Protein AF-A0A3Q0JC68-F1 (afdb_monomer_lite)

Structure (mmCIF, N/CA/C/O backbone):
data_AF-A0A3Q0JC68-F1
#
_entry.id   AF-A0A3Q0JC68-F1
#
loop_
_atom_site.group_PDB
_atom_site.id
_atom_site.type_symbol
_atom_site.label_atom_id
_atom_site.label_alt_id
_atom_site.label_comp_id
_atom_site.label_asym_id
_atom_site.label_entity_id
_atom_site.label_seq_id
_atom_site.pdbx_PDB_ins_code
_atom_site.Cartn_x
_atom_site.Cartn_y
_atom_site.Cartn_z
_atom_site.occupancy
_atom_site.B_iso_or_equiv
_atom_site.auth_seq_id
_atom_site.auth_comp_id
_atom_site.auth_asym_id
_atom_site.auth_atom_id
_atom_site.pdbx_PDB_model_num
ATOM 1 N N . MET A 1 1 ? 12.174 -50.456 -30.547 1.00 39.88 1 MET A N 1
ATOM 2 C CA . MET A 1 1 ? 12.074 -49.756 -29.250 1.00 39.88 1 MET A CA 1
ATOM 3 C C . MET A 1 1 ? 12.906 -48.490 -29.375 1.00 39.88 1 MET A C 1
ATOM 5 O O . MET A 1 1 ? 14.103 -48.523 -29.141 1.00 39.88 1 MET A O 1
ATOM 9 N N . GLY A 1 2 ? 12.305 -47.441 -29.936 1.00 33.25 2 GLY A N 1
ATOM 10 C CA . GLY A 1 2 ? 12.962 -46.169 -30.230 1.00 33.25 2 GLY A CA 1
ATOM 11 C C . GLY A 1 2 ? 12.181 -45.069 -29.533 1.00 33.25 2 GLY A C 1
ATOM 12 O O . GLY A 1 2 ? 10.989 -44.912 -29.771 1.00 33.25 2 GLY A O 1
ATOM 13 N N . ILE A 1 3 ? 12.845 -44.396 -28.608 1.00 39.09 3 ILE A N 1
ATOM 14 C CA . ILE A 1 3 ? 12.336 -43.268 -27.836 1.00 39.09 3 ILE A CA 1
ATOM 15 C C . ILE A 1 3 ? 12.339 -42.032 -28.742 1.00 39.09 3 ILE A C 1
ATOM 17 O O . ILE A 1 3 ? 13.401 -41.523 -29.088 1.00 39.09 3 ILE A O 1
ATOM 21 N N . HIS A 1 4 ? 11.154 -41.582 -29.159 1.00 33.91 4 HIS A N 1
ATOM 22 C CA . HIS A 1 4 ? 10.969 -40.270 -29.778 1.00 33.91 4 HIS A CA 1
ATOM 23 C C . HIS A 1 4 ? 10.969 -39.217 -28.664 1.00 33.91 4 HIS A C 1
ATOM 25 O O . HIS A 1 4 ? 10.073 -39.202 -27.823 1.00 33.91 4 HIS A O 1
ATOM 31 N N . GLY A 1 5 ? 12.000 -38.373 -28.637 1.00 35.38 5 GLY A N 1
ATOM 32 C CA . GLY A 1 5 ? 12.010 -37.155 -27.834 1.00 35.38 5 GLY A CA 1
ATOM 33 C C . GLY A 1 5 ? 11.177 -36.088 -28.534 1.00 35.38 5 GLY A C 1
ATOM 34 O O . GLY A 1 5 ? 11.533 -35.655 -29.627 1.00 35.38 5 GLY A O 1
ATOM 35 N N . GLU A 1 6 ? 10.064 -35.695 -27.924 1.00 36.75 6 GLU A N 1
ATOM 36 C CA . GLU A 1 6 ? 9.322 -34.501 -28.318 1.00 36.75 6 GLU A CA 1
ATOM 37 C C . GLU A 1 6 ? 10.047 -33.264 -27.767 1.00 36.75 6 GLU A C 1
ATOM 39 O O . GLU A 1 6 ? 10.172 -33.081 -26.554 1.00 36.75 6 GLU A O 1
ATOM 44 N N . GLU A 1 7 ? 10.564 -32.423 -28.665 1.00 38.78 7 GLU A N 1
ATOM 45 C CA . GLU A 1 7 ? 11.052 -31.086 -28.335 1.00 38.78 7 GLU A CA 1
ATOM 46 C C . GLU A 1 7 ? 9.858 -30.175 -28.022 1.00 38.78 7 GLU A C 1
ATOM 48 O O . GLU A 1 7 ? 9.046 -29.837 -28.885 1.00 38.78 7 GLU A O 1
ATOM 53 N N . TYR A 1 8 ? 9.755 -29.750 -26.764 1.00 39.78 8 TYR A N 1
ATOM 54 C CA . TYR A 1 8 ? 8.824 -28.711 -26.341 1.00 39.78 8 TYR A CA 1
ATOM 55 C C . TYR A 1 8 ? 9.296 -27.353 -26.877 1.00 39.78 8 TYR A C 1
ATOM 57 O O . TYR A 1 8 ? 10.016 -26.613 -26.206 1.00 39.78 8 TYR A O 1
ATOM 65 N N . HIS A 1 9 ? 8.873 -27.006 -28.092 1.00 36.59 9 HIS A N 1
ATOM 66 C CA . HIS A 1 9 ? 8.981 -25.645 -28.608 1.00 36.59 9 HIS A CA 1
ATOM 67 C C . HIS A 1 9 ? 8.079 -24.719 -27.781 1.00 36.59 9 HIS A C 1
ATOM 69 O O . HIS A 1 9 ? 6.856 -24.678 -27.936 1.00 36.59 9 HIS A O 1
ATOM 75 N N . LEU A 1 10 ? 8.701 -23.997 -26.849 1.00 39.88 10 LEU A N 1
ATOM 76 C CA . LEU A 1 10 ? 8.068 -22.975 -26.026 1.00 39.88 10 LEU A CA 1
ATOM 77 C C . LEU A 1 10 ? 7.422 -21.908 -26.921 1.00 39.88 10 LEU A C 1
ATOM 79 O O . LEU A 1 10 ? 8.071 -21.319 -27.781 1.00 39.88 10 LEU A O 1
ATOM 83 N N . ALA A 1 11 ? 6.136 -21.655 -26.682 1.00 40.66 11 ALA A N 1
ATOM 84 C CA . ALA A 1 11 ? 5.243 -20.780 -27.438 1.00 40.66 11 ALA A CA 1
ATOM 85 C C . ALA A 1 1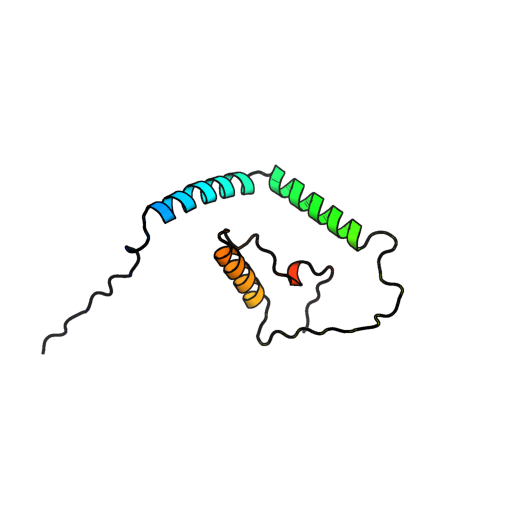1 ? 5.545 -19.268 -27.303 1.00 40.66 11 ALA A C 1
ATOM 87 O O . ALA A 1 11 ? 4.633 -18.467 -27.100 1.00 40.66 11 ALA A O 1
ATOM 88 N N . TRP A 1 12 ? 6.810 -18.860 -27.419 1.00 38.56 12 TRP A N 1
ATOM 89 C CA . TRP A 1 12 ? 7.215 -17.450 -27.394 1.00 38.56 12 TRP A CA 1
ATOM 90 C C . TRP A 1 12 ? 7.030 -16.744 -28.746 1.00 38.56 12 TRP A C 1
ATOM 92 O O . TRP A 1 12 ? 6.918 -15.520 -28.786 1.00 38.56 12 TRP A O 1
ATOM 102 N N . ASP A 1 13 ? 6.871 -17.498 -29.834 1.00 42.50 13 ASP A N 1
ATOM 103 C CA . ASP A 1 13 ? 6.798 -16.956 -31.200 1.00 42.50 13 ASP A CA 1
ATOM 104 C C . ASP A 1 13 ? 5.406 -16.432 -31.606 1.00 42.50 13 ASP A C 1
ATOM 106 O O . ASP A 1 13 ? 5.197 -16.013 -32.744 1.00 42.50 13 ASP A O 1
ATOM 110 N N . LYS A 1 14 ? 4.423 -16.445 -30.695 1.00 43.38 14 LYS A N 1
ATOM 111 C CA . LYS A 1 14 ? 3.029 -16.053 -30.991 1.00 43.38 14 LYS A CA 1
ATOM 112 C C . LYS A 1 14 ? 2.638 -14.652 -30.518 1.00 43.38 14 LYS A C 1
ATOM 114 O O . LYS A 1 14 ? 1.457 -14.309 -30.564 1.00 43.38 14 LYS A O 1
ATOM 119 N N . PHE A 1 15 ? 3.588 -13.819 -30.096 1.00 40.53 15 PHE A N 1
ATOM 120 C CA . PHE A 1 15 ? 3.298 -12.413 -29.809 1.00 40.53 15 PHE A CA 1
ATOM 121 C C . PHE A 1 15 ? 3.476 -11.565 -31.078 1.00 40.53 15 PHE A C 1
ATOM 123 O O . PH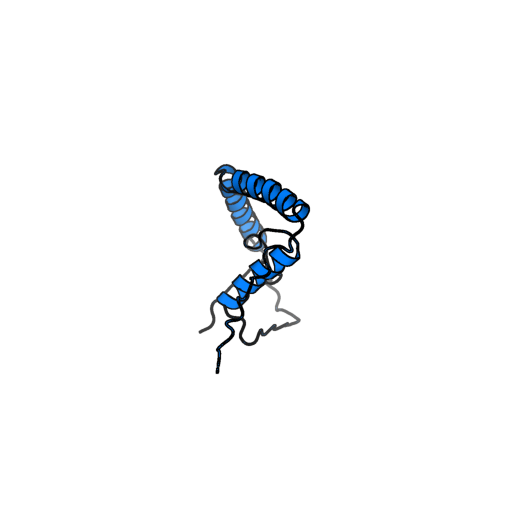E A 1 15 ? 4.590 -11.473 -31.592 1.00 40.53 15 PHE A O 1
ATOM 130 N N . PRO A 1 16 ? 2.417 -10.922 -31.611 1.00 44.19 16 PRO A N 1
ATOM 131 C CA . PRO A 1 16 ? 2.555 -10.071 -32.788 1.00 44.19 16 PRO A CA 1
ATOM 132 C C . PRO A 1 16 ? 3.523 -8.918 -32.486 1.00 44.19 16 PRO A C 1
ATOM 134 O O . PRO A 1 16 ? 3.374 -8.223 -31.482 1.00 44.19 16 PRO A O 1
ATOM 137 N N . ALA A 1 17 ? 4.497 -8.683 -33.371 1.00 43.91 17 ALA A N 1
ATOM 138 C CA . ALA A 1 17 ? 5.570 -7.689 -33.212 1.00 43.91 17 ALA A CA 1
ATOM 139 C C . ALA A 1 17 ? 5.079 -6.255 -32.894 1.00 43.91 17 ALA A C 1
ATOM 141 O O . ALA A 1 17 ? 5.795 -5.461 -32.283 1.00 43.91 17 ALA A O 1
ATOM 142 N N . VAL A 1 18 ? 3.830 -5.935 -33.246 1.00 46.38 18 VAL A N 1
ATOM 143 C CA . VAL A 1 18 ? 3.164 -4.659 -32.930 1.00 46.38 18 VAL A CA 1
ATOM 144 C C . VAL A 1 18 ? 2.874 -4.509 -31.428 1.00 46.38 18 VAL A C 1
ATOM 146 O O . VAL A 1 18 ? 2.969 -3.402 -30.898 1.00 46.38 18 VAL A O 1
ATOM 149 N N . ALA A 1 19 ? 2.578 -5.607 -30.719 1.00 43.06 19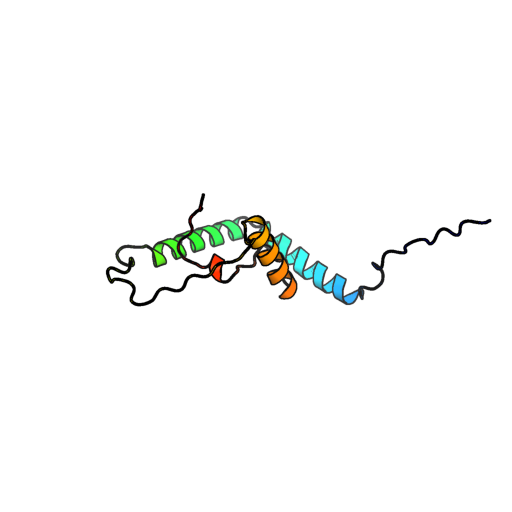 ALA A N 1
ATOM 150 C CA . ALA A 1 19 ? 2.407 -5.595 -29.268 1.00 43.06 19 ALA A CA 1
ATOM 151 C C . ALA A 1 19 ? 3.728 -5.227 -28.577 1.00 43.06 19 ALA A C 1
ATOM 153 O O . ALA A 1 19 ? 3.723 -4.322 -27.749 1.00 43.06 19 ALA A O 1
ATOM 154 N N . LEU A 1 20 ? 4.846 -5.830 -29.010 1.00 43.97 20 LEU A N 1
ATOM 155 C CA . LEU A 1 20 ? 6.202 -5.618 -28.476 1.00 43.97 20 LEU A CA 1
ATOM 156 C C . LEU A 1 20 ? 6.735 -4.188 -28.695 1.00 43.97 20 LEU A C 1
ATOM 158 O O . LEU A 1 20 ? 7.411 -3.628 -27.829 1.00 43.97 20 LEU A O 1
ATOM 162 N N . ALA A 1 21 ? 6.419 -3.563 -29.834 1.00 43.19 21 ALA A N 1
ATOM 163 C CA . ALA A 1 21 ? 6.847 -2.193 -30.139 1.00 43.19 21 ALA A CA 1
ATOM 164 C C . ALA A 1 21 ? 6.155 -1.143 -29.247 1.00 43.19 21 ALA A C 1
ATOM 166 O O . ALA A 1 21 ? 6.805 -0.214 -28.758 1.00 43.19 21 ALA A O 1
ATOM 167 N N . LYS A 1 22 ? 4.854 -1.321 -28.974 1.00 49.25 22 LYS A N 1
ATOM 168 C CA . LYS A 1 22 ? 4.082 -0.455 -28.066 1.00 49.25 22 LYS A CA 1
ATOM 169 C C . LYS A 1 22 ? 4.569 -0.584 -26.617 1.00 49.25 22 LYS A C 1
ATOM 171 O O . LYS A 1 22 ? 4.608 0.403 -25.888 1.00 49.25 22 LYS A O 1
ATOM 176 N N . THR A 1 23 ? 5.016 -1.781 -26.224 1.00 57.66 23 THR A N 1
ATOM 177 C CA . THR A 1 23 ? 5.606 -2.037 -24.901 1.00 57.66 23 THR A CA 1
ATOM 178 C C . THR A 1 23 ? 6.963 -1.358 -24.731 1.00 57.66 23 THR A C 1
ATOM 180 O O . THR A 1 23 ? 7.221 -0.793 -23.674 1.00 57.66 23 THR A O 1
ATOM 183 N N . ARG A 1 24 ? 7.826 -1.357 -25.758 1.00 61.09 24 ARG A N 1
ATOM 184 C CA . ARG A 1 24 ? 9.168 -0.751 -25.674 1.00 61.09 24 ARG A CA 1
ATOM 185 C C . ARG A 1 24 ? 9.138 0.766 -25.498 1.00 61.09 24 ARG A C 1
ATOM 187 O O . ARG A 1 24 ? 9.881 1.281 -24.672 1.00 61.09 24 ARG A O 1
ATOM 194 N N . SER A 1 25 ? 8.297 1.479 -26.248 1.00 68.25 25 SER A N 1
ATOM 195 C CA . SER A 1 25 ? 8.214 2.944 -26.133 1.00 68.25 25 SER A CA 1
ATOM 196 C C . SER A 1 25 ? 7.670 3.377 -24.768 1.00 68.25 25 SER A C 1
ATOM 198 O O . SER A 1 25 ? 8.270 4.239 -24.128 1.00 68.25 25 SER A O 1
ATOM 200 N N . ASN A 1 26 ? 6.609 2.722 -24.284 1.00 69.69 26 ASN A N 1
ATOM 201 C CA . ASN A 1 26 ? 6.053 2.989 -22.957 1.00 69.69 26 ASN A CA 1
ATOM 202 C C . ASN A 1 26 ? 7.043 2.638 -21.839 1.00 69.69 26 ASN A C 1
ATOM 204 O O . ASN A 1 26 ? 7.189 3.407 -20.897 1.00 69.69 26 ASN A O 1
ATOM 208 N N . PHE A 1 27 ? 7.768 1.525 -21.971 1.00 73.38 27 PHE A N 1
ATOM 209 C CA . PHE A 1 27 ? 8.772 1.112 -20.993 1.00 73.38 27 PHE A CA 1
ATOM 210 C C . PHE A 1 27 ? 9.969 2.066 -20.940 1.00 73.38 27 PHE A C 1
ATOM 212 O O . PHE A 1 27 ? 10.396 2.446 -19.859 1.00 73.38 27 PHE A O 1
ATOM 219 N N . LEU A 1 28 ? 10.498 2.507 -22.084 1.00 80.06 28 LEU A N 1
ATOM 220 C CA . LEU A 1 28 ? 11.606 3.469 -22.105 1.00 80.06 28 LEU A CA 1
ATOM 221 C C . LEU A 1 28 ? 11.188 4.839 -21.556 1.00 80.06 28 LEU A C 1
ATOM 223 O O . LEU A 1 28 ? 11.962 5.470 -20.839 1.00 80.06 28 LEU A O 1
ATOM 227 N N . HIS A 1 29 ? 9.960 5.281 -21.846 1.00 79.56 29 HIS A N 1
ATOM 228 C CA . HIS A 1 29 ? 9.406 6.490 -21.242 1.00 79.56 29 HIS A CA 1
ATOM 229 C C . HIS A 1 29 ? 9.254 6.341 -19.723 1.00 79.56 29 HIS A C 1
ATOM 231 O O . HIS A 1 29 ? 9.704 7.207 -18.979 1.00 79.56 29 HIS A O 1
ATOM 237 N N . PHE A 1 30 ? 8.704 5.218 -19.259 1.00 78.75 30 PHE A N 1
ATOM 238 C CA . PHE A 1 30 ? 8.609 4.895 -17.838 1.00 78.75 30 PHE A CA 1
ATOM 239 C C . PHE A 1 30 ? 9.981 4.913 -17.157 1.00 78.75 30 PHE A C 1
ATOM 241 O O . PHE A 1 30 ? 10.150 5.615 -16.164 1.00 78.75 30 PHE A O 1
ATOM 248 N N . LEU A 1 31 ? 10.982 4.236 -17.731 1.00 82.06 31 LEU A N 1
ATOM 249 C CA . LEU A 1 31 ? 12.352 4.236 -17.215 1.00 82.06 31 LEU A CA 1
ATOM 250 C C . LEU A 1 31 ? 12.934 5.649 -17.134 1.00 82.06 31 LEU A C 1
ATOM 252 O O . LEU A 1 31 ? 13.568 5.987 -16.139 1.00 82.06 31 LEU A O 1
ATOM 256 N N . SER A 1 32 ? 12.699 6.486 -18.145 1.00 84.81 32 SER A N 1
ATOM 257 C CA . SER A 1 32 ? 13.148 7.880 -18.131 1.00 84.81 32 SER A CA 1
ATOM 258 C C . SER A 1 32 ? 12.504 8.685 -17.002 1.00 84.81 32 SER A C 1
ATOM 260 O O . SER A 1 32 ? 13.179 9.522 -16.412 1.00 84.81 32 SER A O 1
ATOM 262 N N . VAL A 1 33 ? 11.222 8.451 -16.709 1.00 84.38 33 VAL A N 1
ATOM 263 C CA . VAL A 1 33 ? 10.491 9.159 -15.648 1.00 84.38 33 VAL A CA 1
ATOM 264 C C . VAL A 1 33 ? 10.946 8.694 -14.266 1.00 84.38 33 VAL A C 1
ATOM 266 O O . VAL A 1 33 ? 11.286 9.528 -13.434 1.00 84.38 33 VAL A O 1
ATOM 269 N N . ILE A 1 34 ? 11.012 7.383 -14.014 1.00 84.81 34 ILE A N 1
ATOM 270 C CA . ILE A 1 34 ? 11.403 6.859 -12.692 1.00 84.81 34 ILE A CA 1
ATOM 271 C C . ILE A 1 34 ? 12.891 7.060 -12.384 1.00 84.81 34 ILE A C 1
ATOM 273 O O . ILE A 1 34 ? 13.291 6.971 -11.226 1.00 84.81 34 ILE A O 1
ATOM 277 N N . SER A 1 35 ? 13.721 7.299 -13.404 1.00 87.00 35 SER A N 1
ATOM 278 C CA . SER A 1 35 ? 15.147 7.600 -13.219 1.00 87.00 35 SER A CA 1
ATOM 279 C C . SER A 1 35 ? 15.390 9.071 -12.865 1.00 87.00 35 SER A C 1
ATOM 281 O O . SER A 1 35 ? 16.498 9.425 -12.463 1.00 87.00 35 SER A O 1
ATOM 283 N N . ASP A 1 36 ? 14.380 9.936 -13.006 1.00 92.12 36 ASP A N 1
ATOM 284 C CA . ASP A 1 36 ? 14.465 11.340 -12.617 1.00 92.12 36 ASP A CA 1
ATOM 285 C C . ASP A 1 36 ? 14.288 11.491 -11.097 1.00 92.12 36 ASP A C 1
ATOM 287 O O . ASP A 1 36 ? 13.289 11.071 -10.510 1.00 92.12 36 ASP A O 1
ATOM 291 N N . LYS A 1 37 ? 15.248 12.145 -10.437 1.00 94.81 37 LYS A N 1
ATOM 292 C CA . LYS A 1 37 ? 15.167 12.443 -9.000 1.00 94.81 37 LYS A CA 1
ATOM 293 C C . LYS A 1 37 ? 13.963 13.330 -8.659 1.00 94.81 37 LYS A C 1
ATOM 295 O O . LYS A 1 37 ? 13.375 13.174 -7.591 1.00 94.81 37 LYS A O 1
ATOM 300 N N . GLU A 1 38 ? 13.596 14.261 -9.544 1.00 94.56 38 GLU A N 1
ATOM 301 C CA . GLU A 1 38 ? 12.526 15.231 -9.288 1.00 94.56 38 GLU A CA 1
ATOM 302 C C . GLU A 1 38 ? 11.163 14.543 -9.206 1.00 94.56 38 GLU A C 1
ATOM 304 O O . GLU A 1 38 ? 10.291 14.986 -8.456 1.00 94.56 38 GLU A O 1
ATOM 309 N N . PHE A 1 39 ? 10.991 13.433 -9.929 1.00 92.25 39 PHE A N 1
ATOM 310 C CA . PHE A 1 39 ? 9.807 12.587 -9.828 1.00 92.25 39 PHE A CA 1
ATOM 311 C C . PHE A 1 39 ? 9.616 12.083 -8.391 1.00 92.25 39 PHE A C 1
ATOM 313 O O . PHE A 1 39 ? 8.573 12.334 -7.784 1.00 92.25 39 PHE A O 1
ATOM 320 N N . TRP A 1 40 ? 10.647 11.464 -7.810 1.00 93.62 40 TRP A N 1
ATOM 321 C CA . TRP A 1 40 ? 10.590 10.916 -6.453 1.00 93.62 40 TRP A CA 1
ATOM 322 C C . TRP A 1 40 ? 10.436 11.991 -5.377 1.00 93.62 40 TRP A C 1
ATOM 324 O O . TRP A 1 40 ? 9.691 11.794 -4.417 1.00 93.62 40 TRP A O 1
ATOM 334 N N . TYR A 1 41 ? 11.084 13.151 -5.535 1.00 96.81 41 TYR A N 1
ATOM 335 C CA . TYR A 1 41 ? 10.893 14.270 -4.608 1.00 96.81 41 TYR A CA 1
ATOM 336 C C . TYR A 1 41 ? 9.450 14.775 -4.611 1.00 96.81 41 TYR A C 1
ATOM 338 O O . TYR A 1 41 ? 8.877 15.003 -3.542 1.00 96.81 41 TYR A O 1
ATOM 346 N N . LYS A 1 42 ? 8.846 14.933 -5.793 1.00 95.94 42 LYS A N 1
ATOM 347 C CA . LYS A 1 42 ? 7.450 15.370 -5.916 1.00 95.94 42 LYS A CA 1
ATOM 348 C C . LYS A 1 42 ? 6.486 14.341 -5.333 1.00 95.94 42 LYS A C 1
ATOM 350 O O . LYS A 1 42 ? 5.606 14.731 -4.569 1.00 95.94 42 LYS A O 1
ATOM 355 N N . ASP A 1 43 ? 6.675 13.057 -5.638 1.00 94.31 43 ASP A N 1
ATOM 356 C CA . ASP A 1 43 ? 5.838 11.976 -5.105 1.00 94.31 43 ASP A CA 1
ATOM 357 C C . ASP A 1 43 ? 5.900 11.913 -3.570 1.00 94.31 43 ASP A C 1
ATOM 359 O O . ASP A 1 43 ? 4.868 11.911 -2.897 1.00 94.31 43 ASP A O 1
ATOM 363 N N . ALA A 1 44 ? 7.102 11.999 -2.992 1.00 95.62 44 ALA A N 1
ATOM 364 C CA . ALA A 1 44 ? 7.284 12.015 -1.544 1.00 95.62 44 ALA A CA 1
ATOM 365 C C . ALA A 1 44 ? 6.621 13.235 -0.880 1.00 95.62 44 ALA A C 1
ATOM 367 O O . ALA A 1 44 ? 5.936 13.095 0.138 1.00 95.62 44 ALA A O 1
ATOM 368 N N . GLN A 1 45 ? 6.787 14.434 -1.452 1.00 97.50 45 GLN A N 1
ATOM 369 C CA . GLN A 1 45 ? 6.138 15.642 -0.937 1.00 97.50 45 GLN A CA 1
ATOM 370 C C . GLN A 1 45 ? 4.611 15.532 -0.984 1.00 97.50 45 GLN A C 1
ATOM 372 O O . GLN A 1 45 ? 3.937 15.923 -0.032 1.00 97.50 45 GLN A O 1
ATOM 377 N N . GLU A 1 46 ? 4.062 14.990 -2.070 1.00 95.56 46 GLU A N 1
ATOM 378 C CA . GLU A 1 46 ? 2.628 14.743 -2.202 1.00 95.56 46 GLU A CA 1
ATOM 379 C C . GLU A 1 46 ? 2.142 13.697 -1.190 1.00 95.56 46 GLU A C 1
ATOM 381 O O . GLU A 1 46 ? 1.104 13.877 -0.553 1.00 95.56 46 GLU A O 1
ATOM 386 N N . GLY A 1 47 ? 2.929 12.645 -0.953 1.00 92.88 47 GLY A N 1
ATOM 387 C CA . GLY A 1 47 ? 2.663 11.650 0.082 1.00 92.88 47 GLY A CA 1
ATOM 388 C C . GLY A 1 47 ? 2.569 12.259 1.485 1.00 92.88 47 GLY A C 1
ATOM 389 O O . GLY A 1 47 ? 1.650 11.933 2.240 1.00 92.88 47 GLY A O 1
ATOM 390 N N . ILE A 1 48 ? 3.472 13.184 1.827 1.00 94.25 48 ILE A N 1
ATOM 391 C CA . ILE A 1 48 ? 3.436 13.914 3.103 1.00 94.25 48 ILE A CA 1
ATOM 392 C C . ILE A 1 48 ? 2.200 14.815 3.173 1.00 94.25 48 ILE A C 1
ATOM 394 O O . ILE A 1 48 ? 1.459 14.749 4.154 1.00 94.25 48 ILE A O 1
ATOM 398 N N . ARG A 1 49 ? 1.933 15.613 2.129 1.00 93.69 49 ARG A N 1
ATOM 399 C CA . ARG A 1 49 ? 0.751 16.494 2.067 1.00 93.69 49 ARG A CA 1
ATOM 400 C C . ARG A 1 49 ? -0.546 15.711 2.245 1.00 93.69 49 ARG A C 1
ATOM 402 O O . ARG A 1 49 ? -1.388 16.104 3.047 1.00 93.69 49 ARG A O 1
ATOM 409 N N . ARG A 1 50 ? -0.678 14.566 1.572 1.00 90.31 50 ARG A N 1
ATOM 410 C CA . ARG A 1 50 ? -1.843 13.679 1.686 1.00 90.31 50 ARG A CA 1
ATOM 411 C C . ARG A 1 50 ? -2.035 13.162 3.110 1.00 90.31 50 ARG A C 1
ATOM 413 O O . ARG A 1 50 ? -3.160 13.138 3.597 1.00 90.31 50 ARG A O 1
ATOM 420 N N . ARG A 1 51 ? -0.955 12.771 3.796 1.00 88.88 51 ARG A N 1
ATOM 421 C CA . ARG A 1 51 ? -1.029 12.321 5.197 1.00 88.88 51 ARG A CA 1
ATOM 422 C C . ARG A 1 51 ? -1.425 13.453 6.140 1.00 88.88 51 ARG A C 1
ATOM 424 O O . ARG A 1 51 ? -2.281 13.239 6.992 1.00 88.88 51 ARG A O 1
ATOM 431 N N . LEU A 1 52 ? -0.852 14.643 5.964 1.00 90.00 52 LEU A N 1
ATOM 432 C CA . LEU A 1 52 ? -1.217 15.822 6.753 1.00 90.00 52 LEU A CA 1
ATOM 433 C C . LEU A 1 52 ? -2.674 16.236 6.523 1.00 90.00 52 LEU A C 1
ATOM 435 O O . LEU A 1 52 ? -3.335 16.632 7.469 1.00 90.00 52 LEU A O 1
ATOM 439 N N . ALA A 1 53 ? -3.210 16.091 5.312 1.00 87.50 53 ALA A N 1
ATOM 440 C CA . ALA A 1 53 ? -4.623 16.367 5.048 1.00 87.50 53 ALA A CA 1
ATOM 441 C C . ALA A 1 53 ? -5.573 15.353 5.716 1.00 87.50 53 ALA A C 1
ATOM 443 O O . ALA A 1 53 ? -6.674 15.715 6.111 1.00 87.50 53 ALA A O 1
ATOM 444 N N . LEU A 1 54 ? -5.163 14.086 5.847 1.00 81.94 54 LEU A N 1
ATOM 445 C CA . LEU A 1 54 ? -5.984 13.032 6.460 1.00 81.94 54 LEU A CA 1
ATOM 446 C C . LEU A 1 54 ? -5.944 13.040 7.995 1.00 81.94 54 LEU A C 1
ATOM 448 O O . LEU A 1 54 ? -6.921 12.647 8.625 1.00 81.94 54 LEU A O 1
ATOM 452 N N . PHE A 1 55 ? -4.820 13.450 8.588 1.00 76.56 55 PHE A N 1
ATOM 453 C CA . PHE A 1 55 ? -4.565 13.349 10.033 1.00 76.56 55 PHE A CA 1
ATOM 454 C C . PHE A 1 55 ? -4.188 14.678 10.707 1.00 76.56 55 PHE A C 1
ATOM 456 O O . PHE A 1 55 ? -3.890 14.692 11.899 1.00 76.56 55 PHE A O 1
ATOM 463 N N . GLY A 1 56 ? -4.158 15.784 9.963 1.00 66.19 56 GLY A N 1
ATOM 464 C CA . GLY A 1 56 ? -3.900 17.124 10.490 1.00 66.19 56 GLY A CA 1
ATOM 465 C C . GLY A 1 56 ? -5.021 17.622 11.406 1.00 66.19 56 GLY A C 1
ATOM 466 O O . GLY A 1 56 ? -6.141 17.128 11.328 1.00 66.19 56 GLY A O 1
ATOM 467 N N . GLU A 1 57 ? -4.645 18.567 12.276 1.00 58.41 57 GLU A N 1
ATOM 468 C CA . GLU A 1 57 ? -5.287 19.219 13.442 1.00 58.41 57 GLU A CA 1
ATOM 469 C C . GLU A 1 57 ? -6.660 18.774 14.003 1.00 58.41 57 GLU A C 1
ATOM 471 O O . GLU A 1 57 ? -6.861 18.968 15.199 1.00 58.41 57 GLU A O 1
ATOM 476 N N . SER A 1 58 ? -7.618 18.195 13.271 1.00 55.66 58 SER A N 1
ATOM 477 C CA . SER A 1 58 ? -8.968 17.895 13.801 1.00 55.66 58 SER A CA 1
ATOM 478 C C . SER A 1 58 ? -9.785 16.898 12.949 1.00 55.66 58 SER A C 1
ATOM 480 O O . SER A 1 58 ? -10.946 17.157 12.634 1.00 55.66 58 SER A O 1
ATOM 482 N N . HIS A 1 59 ? -9.206 15.779 12.495 1.00 54.53 59 HIS A N 1
ATOM 483 C CA . HIS A 1 59 ? -9.907 14.831 11.596 1.00 54.53 59 HIS A CA 1
ATOM 484 C C . HIS A 1 59 ? -10.025 13.395 12.112 1.00 54.53 59 HIS A C 1
ATOM 486 O O . HIS A 1 59 ? -10.457 12.507 11.374 1.00 54.53 59 HIS A O 1
ATOM 492 N N . LEU A 1 60 ? -9.680 13.137 13.375 1.00 63.50 60 LEU A N 1
ATOM 493 C CA . LEU A 1 60 ? -10.118 11.889 13.991 1.00 63.50 60 LEU A CA 1
ATOM 494 C C . LEU A 1 60 ? -11.634 11.990 14.183 1.00 63.50 60 LEU A C 1
ATOM 496 O O . LEU A 1 60 ? -12.087 13.001 14.714 1.00 63.50 60 LEU A O 1
ATOM 500 N N . PRO A 1 61 ? -12.429 10.998 13.745 1.00 64.44 61 PRO A N 1
ATOM 501 C CA . PRO A 1 61 ? -13.848 10.988 14.051 1.00 64.44 61 PRO A CA 1
ATOM 502 C C . PRO A 1 61 ? -13.996 10.995 15.575 1.00 64.44 61 PRO A C 1
ATOM 504 O O . PRO A 1 61 ? -13.737 9.989 16.231 1.00 64.44 61 PRO A O 1
ATOM 507 N N . GLU A 1 62 ? -14.360 12.144 16.144 1.00 66.81 62 GLU A N 1
ATOM 508 C CA . GLU A 1 62 ? -14.705 12.254 17.567 1.00 66.81 62 GLU A CA 1
ATOM 509 C C . GLU A 1 62 ? -15.980 11.447 17.867 1.00 66.81 62 GLU A C 1
ATOM 511 O O . GLU A 1 62 ? -16.220 11.008 18.993 1.00 66.81 62 GLU A O 1
ATOM 516 N N . ASP A 1 63 ? -16.757 11.172 16.818 1.00 75.00 63 ASP A N 1
ATOM 517 C CA . ASP A 1 63 ? -17.980 10.399 16.867 1.00 75.00 63 ASP A CA 1
ATOM 518 C C . ASP A 1 63 ? -17.741 8.892 16.757 1.00 75.00 63 ASP A C 1
ATOM 520 O O . ASP A 1 63 ? -17.039 8.371 15.884 1.00 75.00 63 ASP A O 1
ATOM 524 N N . ARG A 1 64 ? -18.453 8.156 17.608 1.00 85.50 64 ARG A N 1
ATOM 525 C CA . ARG A 1 64 ? -18.537 6.697 17.553 1.00 85.50 64 ARG A CA 1
ATOM 526 C C . ARG A 1 64 ? -19.066 6.233 16.190 1.00 85.50 64 ARG A C 1
ATOM 528 O O . ARG A 1 64 ? -20.136 6.650 15.744 1.00 85.50 64 ARG A O 1
ATOM 535 N N . ALA A 1 65 ? -18.365 5.281 15.573 1.00 89.38 65 ALA A N 1
ATOM 536 C CA . ALA A 1 65 ? -18.802 4.656 14.328 1.00 89.38 65 ALA A CA 1
ATOM 537 C C . ALA A 1 65 ? -20.185 3.992 14.482 1.00 89.38 65 ALA A C 1
ATOM 539 O O . ALA A 1 65 ? -20.406 3.185 15.387 1.00 89.38 65 ALA A O 1
ATOM 540 N N . LYS A 1 66 ? -21.108 4.312 13.567 1.00 93.12 66 LYS A N 1
ATOM 541 C CA . LYS A 1 66 ? -22.463 3.731 13.527 1.00 93.12 66 LYS A CA 1
ATOM 542 C C . LYS A 1 66 ? -22.500 2.345 12.877 1.00 93.12 66 LYS A C 1
ATOM 544 O O . LYS A 1 66 ? -23.349 1.537 13.227 1.00 93.12 66 LYS A O 1
ATOM 549 N N . ASN A 1 67 ? -21.590 2.084 11.937 1.00 94.50 67 ASN A N 1
ATOM 550 C CA . ASN A 1 67 ? -21.534 0.858 11.143 1.00 94.50 67 ASN A CA 1
ATOM 551 C C . ASN A 1 67 ? -20.107 0.311 11.121 1.00 94.50 67 ASN A C 1
ATOM 553 O O . ASN A 1 67 ? -19.149 1.085 11.100 1.00 94.50 67 ASN A O 1
ATOM 557 N N . ILE A 1 68 ? -19.977 -1.015 11.073 1.00 94.50 68 ILE A N 1
ATOM 558 C CA . ILE A 1 68 ? -18.694 -1.712 10.965 1.00 94.50 68 ILE A CA 1
ATOM 559 C C . ILE A 1 68 ? -18.761 -2.651 9.763 1.00 94.50 68 ILE A C 1
ATOM 561 O O . ILE A 1 68 ? -19.699 -3.433 9.633 1.00 94.50 68 ILE A O 1
ATOM 565 N N . ILE A 1 69 ? -17.749 -2.579 8.899 1.00 95.69 69 ILE A N 1
ATOM 566 C CA . ILE A 1 69 ? -17.544 -3.507 7.785 1.00 95.69 69 ILE A CA 1
ATOM 567 C C . ILE A 1 69 ? -16.174 -4.147 7.989 1.00 95.69 69 ILE A C 1
ATOM 569 O O . ILE A 1 69 ? -15.167 -3.443 8.037 1.00 95.69 69 ILE A O 1
ATOM 573 N N . LEU A 1 70 ? -16.141 -5.474 8.103 1.00 95.62 70 LEU A N 1
ATOM 574 C CA . LEU A 1 70 ? -14.910 -6.251 8.198 1.00 95.62 70 LEU A CA 1
ATOM 575 C C . LEU A 1 70 ? -14.732 -7.067 6.917 1.00 95.62 70 LEU A C 1
ATOM 577 O O . LEU A 1 70 ? -15.588 -7.876 6.566 1.00 95.62 70 LEU A O 1
ATOM 581 N N . MET A 1 71 ? -13.613 -6.853 6.230 1.00 95.00 71 MET A N 1
ATOM 582 C CA . MET A 1 71 ? -13.217 -7.629 5.056 1.00 95.00 71 MET A CA 1
ATOM 583 C C . MET A 1 71 ? -12.108 -8.598 5.462 1.00 95.00 71 MET A C 1
ATOM 585 O O . MET A 1 71 ? -11.055 -8.163 5.924 1.00 95.00 71 MET A O 1
ATOM 589 N N . VAL A 1 72 ? -12.337 -9.900 5.283 1.00 95.06 72 VAL A N 1
ATOM 590 C CA . VAL A 1 72 ? -11.352 -10.951 5.567 1.00 95.06 72 VAL A CA 1
ATOM 591 C C . VAL A 1 72 ? -10.940 -11.601 4.254 1.00 95.06 72 VAL A C 1
ATOM 593 O O . VAL A 1 72 ? -11.777 -12.148 3.542 1.00 95.06 72 VAL A O 1
ATOM 596 N N . GLY A 1 73 ? -9.650 -11.524 3.931 1.00 93.75 73 GLY A N 1
ATOM 597 C CA . GLY A 1 73 ? -9.061 -12.282 2.833 1.00 93.75 73 GLY A CA 1
ATOM 598 C C . GLY A 1 73 ? -8.361 -13.519 3.380 1.00 93.75 73 GLY A C 1
ATOM 599 O O . GLY A 1 73 ? -7.296 -13.395 3.981 1.00 93.75 73 GLY A O 1
ATOM 600 N N . ASP A 1 74 ? -8.945 -14.696 3.170 1.00 96.19 74 ASP A N 1
ATOM 601 C CA . ASP A 1 74 ? -8.291 -15.963 3.505 1.00 96.19 74 ASP A CA 1
ATOM 602 C C . ASP A 1 74 ? -7.017 -16.140 2.657 1.00 96.19 74 ASP A C 1
ATOM 604 O O . ASP A 1 74 ? -7.028 -15.920 1.444 1.00 96.19 74 ASP A O 1
ATOM 608 N N . GLY A 1 75 ? -5.888 -16.440 3.303 1.00 94.56 75 GLY A N 1
ATOM 609 C CA . GLY A 1 75 ? -4.574 -16.523 2.652 1.00 94.56 75 GLY A CA 1
ATOM 610 C C . GLY A 1 75 ? -4.017 -15.198 2.094 1.00 94.56 75 GLY A C 1
ATOM 611 O O . GLY A 1 75 ? -3.008 -15.202 1.381 1.00 94.56 75 GLY A O 1
ATOM 612 N N . MET A 1 76 ? -4.629 -14.045 2.396 1.00 95.69 76 MET A N 1
ATOM 613 C CA . MET A 1 76 ? -4.222 -12.740 1.855 1.00 95.69 76 MET A CA 1
ATOM 614 C C . MET A 1 76 ? -3.113 -12.071 2.686 1.00 95.69 76 MET A C 1
ATOM 616 O O . MET A 1 76 ? -3.298 -11.009 3.278 1.00 95.69 76 MET A O 1
ATOM 620 N N . GLY A 1 77 ? -1.936 -12.698 2.726 1.00 94.56 77 GLY A N 1
ATOM 621 C CA . GLY A 1 77 ? -0.736 -12.116 3.336 1.00 94.56 77 GLY A CA 1
ATOM 622 C C . GLY A 1 77 ? -0.099 -10.993 2.501 1.00 94.56 77 GLY A C 1
ATOM 623 O O . GLY A 1 77 ? -0.556 -10.662 1.405 1.00 94.56 77 GLY A O 1
ATOM 624 N N . LEU A 1 78 ? 1.016 -10.435 2.993 1.00 94.38 78 LEU A N 1
ATOM 625 C CA . LEU A 1 78 ? 1.766 -9.369 2.305 1.00 94.38 78 LEU A CA 1
ATOM 626 C C . LEU A 1 78 ? 2.226 -9.769 0.894 1.00 94.38 78 LEU A C 1
ATOM 628 O O . LEU A 1 78 ? 2.117 -8.973 -0.035 1.00 94.38 78 LEU A O 1
ATOM 632 N N . SER A 1 79 ? 2.700 -11.004 0.710 1.00 96.25 79 SER A N 1
ATOM 633 C CA . SER A 1 79 ? 3.113 -11.516 -0.604 1.00 96.25 79 SER A CA 1
ATOM 634 C C . SER A 1 79 ? 1.935 -11.586 -1.578 1.00 96.25 79 SER A C 1
ATOM 636 O O . SER A 1 79 ? 2.051 -11.132 -2.716 1.00 96.25 79 SER A O 1
ATOM 638 N N . THR A 1 80 ? 0.783 -12.082 -1.117 1.00 96.31 80 THR A N 1
ATOM 639 C CA . THR A 1 80 ? -0.459 -12.148 -1.895 1.00 96.31 80 THR A CA 1
ATOM 640 C C . THR A 1 80 ? -0.949 -10.753 -2.286 1.00 96.31 80 THR A C 1
ATOM 642 O O . THR A 1 80 ? -1.356 -10.551 -3.431 1.00 96.31 80 THR A O 1
ATOM 645 N N . LEU A 1 81 ? -0.874 -9.772 -1.378 1.00 94.31 81 LEU A N 1
ATOM 646 C CA . LEU A 1 81 ? -1.220 -8.375 -1.664 1.00 94.31 81 LEU A CA 1
ATOM 647 C C . LEU A 1 81 ? -0.312 -7.777 -2.745 1.00 94.31 81 LEU A C 1
ATOM 649 O O . LEU A 1 81 ? -0.817 -7.228 -3.726 1.00 94.31 81 LEU A O 1
ATOM 653 N N . THR A 1 82 ? 1.007 -7.934 -2.615 1.00 95.19 82 THR A N 1
ATOM 654 C CA . THR A 1 82 ? 1.979 -7.445 -3.607 1.00 9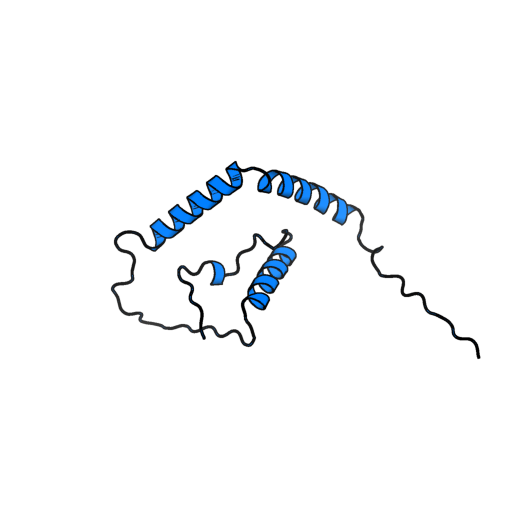5.19 82 THR A CA 1
ATOM 655 C C . THR A 1 82 ? 1.771 -8.100 -4.973 1.00 95.19 82 THR A C 1
ATOM 657 O O . THR A 1 82 ? 1.686 -7.403 -5.984 1.00 95.19 82 THR A O 1
ATOM 660 N N . ALA A 1 83 ? 1.606 -9.425 -5.020 1.00 96.38 83 ALA A N 1
ATOM 661 C CA . ALA A 1 83 ? 1.328 -10.140 -6.264 1.00 96.38 83 ALA A CA 1
ATOM 662 C C . ALA A 1 83 ? 0.010 -9.675 -6.904 1.00 96.38 83 ALA A C 1
ATOM 664 O O . ALA A 1 83 ? -0.053 -9.450 -8.111 1.00 96.38 83 ALA A O 1
ATOM 665 N N . SER A 1 84 ? -1.032 -9.463 -6.093 1.00 95.75 84 SER A N 1
ATOM 666 C CA . SER A 1 84 ? -2.330 -8.966 -6.562 1.00 95.75 84 SER A CA 1
ATOM 667 C C . SER A 1 84 ? -2.237 -7.555 -7.136 1.00 95.75 84 SER A C 1
ATOM 669 O O . SER A 1 84 ? -2.879 -7.265 -8.145 1.00 95.75 84 SER A O 1
ATOM 671 N N . ARG A 1 85 ? -1.433 -6.678 -6.521 1.00 95.31 85 ARG A N 1
ATOM 672 C CA . ARG A 1 85 ? -1.176 -5.317 -7.005 1.00 95.31 85 ARG A CA 1
ATOM 673 C C . ARG A 1 85 ? -0.548 -5.341 -8.397 1.00 95.31 85 ARG A C 1
ATOM 675 O O . ARG A 1 85 ? -1.114 -4.754 -9.319 1.00 95.31 85 ARG A O 1
ATOM 682 N N . ILE A 1 86 ? 0.543 -6.093 -8.547 1.00 96.12 86 ILE A N 1
ATOM 683 C CA . ILE A 1 86 ? 1.268 -6.231 -9.815 1.00 96.12 86 ILE A CA 1
ATOM 684 C C . ILE A 1 86 ? 0.351 -6.821 -10.885 1.00 96.12 86 ILE A C 1
ATOM 686 O O . ILE A 1 86 ? 0.167 -6.223 -11.944 1.00 96.12 86 ILE A O 1
ATOM 690 N N . LEU A 1 87 ? -0.297 -7.950 -10.581 1.00 95.75 87 LEU A N 1
ATOM 691 C CA . LEU A 1 87 ? -1.194 -8.625 -11.515 1.00 95.75 87 LEU A CA 1
ATOM 692 C C . LEU A 1 87 ? -2.338 -7.709 -11.962 1.00 95.75 87 LEU A C 1
ATOM 694 O O . LEU A 1 87 ? -2.703 -7.693 -13.139 1.00 95.75 87 LEU A O 1
ATOM 698 N N . LYS A 1 88 ? -2.923 -6.939 -11.039 1.00 95.81 88 LYS A N 1
ATOM 699 C CA . LYS A 1 88 ? -4.021 -6.033 -11.371 1.00 95.81 88 LYS A CA 1
ATOM 700 C C . LYS A 1 88 ? -3.557 -4.870 -12.242 1.00 95.81 88 LYS A C 1
ATOM 702 O O . LYS A 1 88 ? -4.249 -4.563 -13.208 1.00 95.81 88 LYS A O 1
ATOM 707 N N . GLY A 1 89 ? -2.411 -4.254 -11.957 1.00 94.00 89 GLY A N 1
ATOM 708 C CA . GLY A 1 89 ? -1.881 -3.193 -12.814 1.00 94.00 89 GLY A CA 1
ATOM 709 C C . GLY A 1 89 ? -1.493 -3.701 -14.209 1.00 94.00 89 GLY A C 1
ATOM 710 O O . GLY A 1 89 ? -1.873 -3.087 -15.203 1.00 94.00 89 GLY A O 1
ATOM 711 N N . GLN A 1 90 ? -0.892 -4.888 -14.313 1.00 94.19 90 GLN A N 1
ATOM 712 C CA . GLN A 1 90 ? -0.614 -5.526 -15.608 1.00 94.19 90 GLN A CA 1
ATOM 713 C C . GLN A 1 90 ? -1.890 -5.775 -16.422 1.00 94.19 90 GLN A C 1
ATOM 715 O O . GLN A 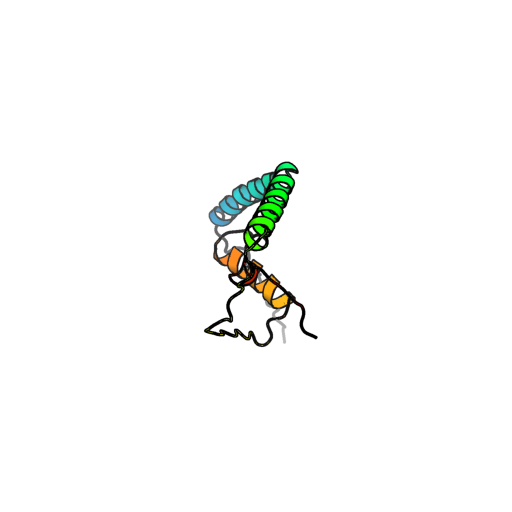1 90 ? -1.934 -5.493 -17.618 1.00 94.19 90 GLN A O 1
ATOM 720 N N . ARG A 1 91 ? -2.974 -6.224 -15.773 1.00 94.62 91 ARG A N 1
ATOM 721 C CA . ARG A 1 91 ? -4.294 -6.377 -16.416 1.00 94.62 91 ARG A CA 1
ATOM 722 C C . ARG A 1 91 ? -4.909 -5.049 -16.875 1.00 94.62 91 ARG A C 1
ATOM 724 O O . ARG A 1 91 ? -5.743 -5.062 -17.773 1.00 94.62 91 ARG A O 1
ATOM 731 N N . MET A 1 92 ? -4.499 -3.926 -16.287 1.00 91.69 92 MET A N 1
ATOM 732 C CA . MET A 1 92 ? -4.891 -2.570 -16.696 1.00 91.69 92 MET A CA 1
ATOM 733 C C . MET A 1 92 ? -3.959 -1.980 -17.771 1.00 91.69 92 MET A C 1
ATOM 735 O O . MET A 1 92 ? -4.171 -0.850 -18.202 1.00 91.69 92 MET A O 1
ATOM 739 N N . GLY A 1 93 ? -2.943 -2.729 -18.217 1.00 88.31 93 GLY A N 1
ATOM 740 C CA . GLY A 1 93 ? -2.010 -2.308 -19.265 1.00 88.31 93 GLY A CA 1
ATOM 741 C C . GLY A 1 93 ? -0.862 -1.410 -18.792 1.00 88.31 93 GLY A C 1
ATOM 742 O O . GLY A 1 93 ? -0.227 -0.775 -19.632 1.00 88.31 93 GLY A O 1
ATOM 743 N N . ILE A 1 94 ? -0.597 -1.352 -17.482 1.00 88.06 94 ILE A N 1
ATOM 744 C CA . ILE A 1 94 ? 0.551 -0.644 -16.881 1.00 88.06 94 ILE A CA 1
ATOM 745 C C . ILE A 1 94 ? 1.588 -1.644 -16.327 1.00 88.06 94 ILE A C 1
ATOM 747 O O . ILE A 1 94 ? 1.366 -2.854 -16.414 1.00 88.06 94 ILE A O 1
ATOM 751 N N . HIS A 1 95 ? 2.724 -1.186 -15.783 1.00 85.50 95 HIS A N 1
ATOM 752 C CA . HIS A 1 95 ? 3.811 -2.087 -15.360 1.00 85.50 95 HIS A CA 1
ATOM 753 C C . HIS A 1 95 ? 3.406 -2.982 -14.182 1.00 85.50 95 HIS A C 1
ATOM 755 O O . HIS A 1 95 ? 3.718 -4.175 -14.165 1.00 85.50 95 HIS A O 1
ATOM 761 N N . GLY A 1 96 ? 2.641 -2.429 -13.245 1.00 90.00 96 GLY A N 1
ATOM 762 C CA . GLY A 1 96 ? 1.961 -3.149 -12.176 1.00 90.00 96 GLY A CA 1
ATOM 763 C C . GLY A 1 96 ? 2.418 -2.753 -10.779 1.00 90.00 96 GLY A C 1
ATOM 764 O O . GLY A 1 96 ? 1.590 -2.674 -9.873 1.00 90.00 96 GLY A O 1
ATOM 765 N N . GLU A 1 97 ? 3.708 -2.489 -10.600 1.00 88.00 97 GLU A N 1
ATOM 766 C CA . GLU A 1 97 ? 4.312 -2.165 -9.300 1.00 88.00 97 GLU A CA 1
ATOM 767 C C . GLU A 1 97 ? 3.800 -0.837 -8.726 1.00 88.00 97 GLU A C 1
ATOM 769 O O . GLU A 1 97 ? 3.639 -0.694 -7.515 1.00 88.00 97 GLU A O 1
ATOM 774 N N . GLU A 1 98 ? 3.473 0.099 -9.611 1.00 88.44 98 GLU A N 1
ATOM 775 C CA . GLU A 1 98 ? 2.927 1.426 -9.341 1.00 88.44 98 GLU A CA 1
ATOM 776 C C . GLU A 1 98 ? 1.410 1.426 -9.091 1.00 88.44 98 GLU A C 1
ATOM 778 O O . GLU A 1 98 ? 0.825 2.451 -8.736 1.00 88.44 98 GLU A O 1
ATOM 783 N N . TYR A 1 99 ? 0.737 0.293 -9.305 1.00 93.81 99 TYR A N 1
ATOM 784 C CA . TYR A 1 99 ? -0.697 0.203 -9.069 1.00 93.81 99 TYR A CA 1
ATOM 785 C C . TYR A 1 99 ? -1.005 0.245 -7.568 1.00 93.81 99 TYR A C 1
ATOM 787 O O . TYR A 1 99 ? -0.238 -0.236 -6.746 1.00 93.81 99 TYR A O 1
ATOM 795 N N . HIS A 1 100 ? -2.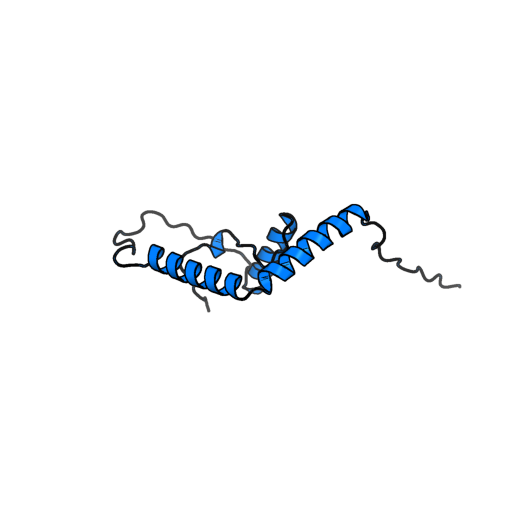181 0.741 -7.192 1.00 93.75 100 HIS A N 1
ATOM 796 C CA . HIS A 1 100 ? -2.665 0.672 -5.813 1.00 93.75 100 HIS A CA 1
ATOM 797 C C . HIS A 1 100 ? -4.015 -0.043 -5.761 1.00 93.75 100 HIS A C 1
ATOM 799 O O . HIS A 1 100 ? -4.969 0.343 -6.444 1.00 93.75 100 HIS A O 1
ATOM 805 N N . LEU A 1 101 ? -4.112 -1.079 -4.925 1.00 94.56 101 LEU A N 1
ATOM 806 C CA . LEU A 1 101 ? -5.372 -1.740 -4.591 1.00 94.56 101 LEU A CA 1
ATOM 807 C C . LEU A 1 101 ? -6.303 -0.775 -3.835 1.00 94.56 101 LEU A C 1
ATOM 809 O O . LEU A 1 101 ? -5.888 0.275 -3.350 1.00 94.56 101 LEU A O 1
ATOM 813 N N . ALA A 1 102 ? -7.586 -1.128 -3.716 1.00 93.88 102 ALA A N 1
ATOM 814 C CA . ALA A 1 102 ? -8.552 -0.287 -3.002 1.00 93.88 102 ALA A CA 1
ATOM 815 C C . ALA A 1 102 ? -8.150 -0.073 -1.530 1.00 93.88 102 ALA A C 1
ATOM 817 O O . ALA A 1 102 ? -8.198 1.048 -1.034 1.00 93.88 102 ALA A O 1
ATOM 818 N N . TRP A 1 103 ? -7.680 -1.135 -0.873 1.00 90.88 103 TRP A N 1
ATOM 819 C CA . TRP A 1 103 ? -7.195 -1.117 0.509 1.00 90.88 103 TRP A CA 1
ATOM 820 C C . TRP A 1 103 ? -5.827 -0.442 0.679 1.00 90.88 103 TRP A C 1
ATOM 822 O O . TRP A 1 103 ? -5.546 0.040 1.769 1.00 90.88 103 TRP A O 1
ATOM 832 N N . ASP A 1 104 ? -5.010 -0.303 -0.377 1.00 92.50 104 ASP A N 1
ATOM 833 C CA . ASP A 1 104 ? -3.748 0.464 -0.302 1.00 92.50 104 ASP A CA 1
ATOM 834 C C . ASP A 1 104 ? -4.000 1.963 -0.048 1.00 92.50 104 ASP A C 1
ATOM 836 O O . ASP A 1 104 ? -3.097 2.695 0.350 1.00 92.50 104 ASP A O 1
ATOM 840 N N . LYS A 1 105 ? -5.232 2.429 -0.293 1.00 91.25 105 LYS A N 1
ATOM 841 C CA . LYS A 1 105 ? -5.665 3.813 -0.061 1.00 91.25 105 LYS A CA 1
ATOM 842 C C . LYS A 1 105 ? -6.256 4.028 1.331 1.00 91.25 105 LYS A C 1
ATOM 844 O O . LYS A 1 105 ? -6.639 5.154 1.646 1.00 91.25 105 LYS A O 1
ATOM 849 N N . PHE A 1 106 ? -6.384 2.977 2.144 1.00 92.56 106 PHE A N 1
ATOM 850 C CA . PHE A 1 106 ? -6.868 3.135 3.510 1.00 92.56 106 PHE A CA 1
ATOM 851 C C . PHE A 1 106 ? -5.863 3.960 4.324 1.00 92.56 106 PHE A C 1
ATOM 853 O O . PHE A 1 106 ? -4.653 3.792 4.169 1.00 92.56 106 PHE A O 1
ATOM 860 N N . PRO A 1 107 ? -6.343 4.878 5.180 1.00 89.56 107 PRO A N 1
ATOM 861 C CA . PRO A 1 107 ? -5.478 5.865 5.821 1.00 89.56 107 PRO A CA 1
ATOM 862 C C . PRO A 1 107 ? -4.587 5.254 6.914 1.00 89.56 107 PRO A C 1
ATOM 864 O O . PRO A 1 107 ? -3.537 5.812 7.231 1.00 89.56 107 PRO A O 1
ATOM 867 N N . ALA A 1 108 ? -4.984 4.109 7.476 1.00 89.75 108 ALA A N 1
ATOM 868 C CA . ALA A 1 108 ? -4.284 3.424 8.554 1.00 89.75 108 ALA A CA 1
ATOM 869 C C . ALA A 1 108 ? -3.959 1.972 8.178 1.00 89.75 108 ALA A C 1
ATOM 871 O O . ALA A 1 108 ? -4.745 1.298 7.512 1.00 89.75 108 ALA A O 1
ATOM 872 N N . VAL A 1 109 ? -2.807 1.493 8.647 1.00 93.12 109 VAL A N 1
ATOM 873 C CA . VAL A 1 109 ? -2.324 0.117 8.476 1.00 93.12 109 VAL A CA 1
ATOM 874 C C . VAL A 1 109 ? -1.762 -0.388 9.803 1.00 93.12 109 VAL A C 1
ATOM 876 O O . VAL A 1 109 ? -1.181 0.382 10.566 1.00 93.12 109 VAL A O 1
ATOM 879 N N . ALA A 1 110 ? -1.929 -1.680 10.075 1.00 94.56 110 ALA A N 1
ATOM 880 C CA . ALA A 1 110 ? -1.367 -2.363 11.235 1.00 94.56 110 ALA A CA 1
ATOM 881 C C . ALA A 1 110 ? -0.954 -3.792 10.853 1.00 94.56 110 ALA A C 1
ATOM 883 O O . ALA A 1 110 ? -1.449 -4.343 9.870 1.00 94.56 110 ALA A O 1
ATOM 884 N N . LEU A 1 111 ? -0.057 -4.388 11.640 1.00 95.62 111 LEU A N 1
ATOM 885 C CA . LEU A 1 111 ? 0.292 -5.805 11.537 1.00 95.62 111 LEU A CA 1
ATOM 886 C C . LEU A 1 111 ? -0.450 -6.591 12.620 1.00 95.62 111 LEU A C 1
ATOM 888 O O . LEU A 1 111 ? -0.464 -6.184 13.781 1.00 95.62 111 LEU A O 1
ATOM 892 N N . ALA A 1 112 ? -1.050 -7.713 12.230 1.00 91.50 112 ALA A N 1
ATOM 893 C CA . ALA A 1 112 ? -1.628 -8.690 13.147 1.00 91.50 112 ALA A CA 1
ATOM 894 C C . ALA A 1 112 ? -0.611 -9.811 13.413 1.00 91.50 112 ALA A C 1
ATOM 896 O O . ALA A 1 112 ? 0.170 -10.151 12.521 1.00 91.50 112 ALA A O 1
ATOM 897 N N . LYS A 1 113 ? -0.604 -10.341 14.640 1.00 86.19 113 LYS A N 1
ATOM 898 C CA . LYS A 1 113 ? 0.287 -11.423 15.079 1.00 86.19 113 LYS A CA 1
ATOM 899 C C . LYS A 1 113 ? -0.371 -12.785 14.909 1.00 86.19 113 LYS A C 1
ATOM 901 O O . LYS A 1 113 ? -1.581 -12.872 15.205 1.00 86.19 113 LYS A O 1
#

Radius of gyration: 22.45 Å; chains: 1; bounding box: 38×69×51 Å

InterPro domains:
  IPR001952 Alkaline phosphatase [PF00245] (65-113)
  IPR001952 Alkaline phosphatase [PTHR11596] (35-113)
  IPR017850 Alkaline-phosphatase-like, core domain superfamily [G3DSA:3.40.720.10] (32-113)
  IPR017850 Alkaline-phosphatase-like, core domain superfamily [SSF53649] (37-112)

Organism: Diaphorina citri (NCBI:txid121845)

Secondary structure (DSSP, 8-state):
----------SGGGS-HHHHHHHHHHHHHHHHHHT-HHHHHHHHHHHHHHHHHHHSTT-S--SPPS-------TT--HHHHHHHHHHHHHHTTS-STT---TGGG-S------

Sequence (113 aa):
MGIHGEEYHLAWDKFPAVALAKTRSNFLHFLSVISDKEFWYKDAQEGIRRRLALFGESHLPEDRAKNIILMVGDGMGLSTLTASRILKGQRMGIHGEEYHLAWDKFPAVALAK

Foldseek 3Di:
DDDDDDDPPPPPPPDPVVVVVVVVVQVVVVVVQVVDPVNVVVVVVVVVVVLCVCDPDDNDPPDDDPDDDDDDDDVCDPVNLQVCQQVVCVVVVHRRNPGDDPCSPPSDDDDDD

pLDDT: mean 78.58, std 21.13, range [33.25, 97.5]